Protein AF-A0A841D1V5-F1 (afdb_monomer)

Secondary structure (DSSP, 8-state):
----------PPPPTT-----TT-EE-S----SHHHHHHHHT--TTEEEEEEEEEEEEEEETTEEEEEEEEEEEETTSSEEEEEEEEEEEEETTEEEEEEEEEE-

Structure (mmCIF, N/CA/C/O backbone):
data_AF-A0A841D1V5-F1
#
_entry.id   AF-A0A841D1V5-F1
#
loop_
_atom_site.group_PDB
_atom_site.id
_atom_site.type_symbol
_atom_site.label_atom_id
_atom_site.label_alt_id
_atom_site.label_comp_id
_atom_site.label_asym_id
_atom_site.label_entity_id
_atom_site.label_seq_id
_atom_site.pdbx_PDB_ins_code
_atom_site.Cartn_x
_atom_site.Cartn_y
_atom_site.Cartn_z
_atom_site.occupancy
_atom_site.B_iso_or_equiv
_atom_site.auth_seq_id
_atom_site.auth_comp_id
_atom_site.auth_asym_id
_atom_site.auth_atom_id
_atom_site.pdbx_PDB_model_num
ATOM 1 N N . MET A 1 1 ? -7.766 -38.242 46.641 1.00 31.28 1 MET A N 1
ATOM 2 C CA . MET A 1 1 ? -6.991 -37.180 45.964 1.00 31.28 1 MET A CA 1
ATOM 3 C C . MET A 1 1 ? -7.059 -37.468 44.466 1.00 31.28 1 MET A C 1
ATOM 5 O O . MET A 1 1 ? -6.766 -38.609 44.125 1.00 31.28 1 MET A O 1
ATOM 9 N N . PRO A 1 2 ? -7.581 -36.550 43.632 1.00 47.22 2 PRO A N 1
ATOM 10 C CA . PRO A 1 2 ? -8.111 -36.846 42.293 1.00 47.22 2 PRO A CA 1
ATOM 11 C C . PRO A 1 2 ? -7.109 -36.544 41.163 1.00 47.22 2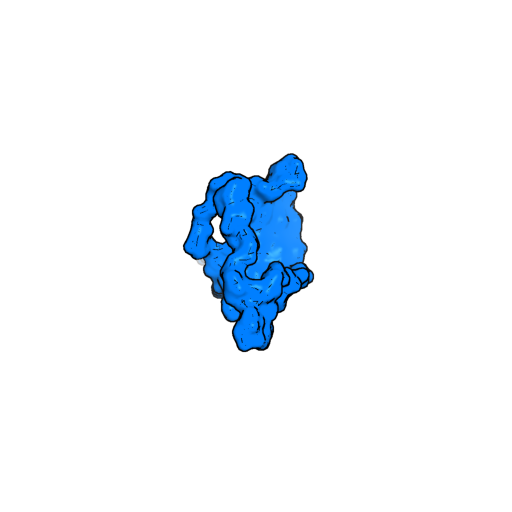 PRO A C 1
ATOM 13 O O . PRO A 1 2 ? -6.233 -35.717 41.375 1.00 47.22 2 PRO A O 1
ATOM 16 N N . ASP A 1 3 ? -7.290 -37.156 39.984 1.00 33.84 3 ASP A N 1
ATOM 17 C CA . ASP A 1 3 ? -7.130 -36.502 38.660 1.00 33.84 3 ASP A CA 1
ATOM 18 C C . ASP A 1 3 ? -7.706 -37.426 37.551 1.00 33.84 3 ASP A C 1
ATOM 20 O O . ASP A 1 3 ? -7.197 -38.526 37.340 1.00 33.84 3 ASP A O 1
ATOM 24 N N . SER A 1 4 ? -8.958 -37.255 37.109 1.00 38.91 4 SER A N 1
ATOM 25 C CA . SER A 1 4 ? -9.403 -36.569 35.869 1.00 38.91 4 SER A CA 1
ATOM 26 C C . SER A 1 4 ? -8.667 -36.923 34.564 1.00 38.91 4 SER A C 1
ATOM 28 O O . SER A 1 4 ? -7.797 -36.203 34.097 1.00 38.91 4 SER A O 1
ATOM 30 N N . SER A 1 5 ? -9.150 -37.951 33.859 1.00 40.34 5 SER A N 1
ATOM 31 C CA . SER A 1 5 ? -9.048 -38.031 32.394 1.00 40.34 5 SER A CA 1
ATOM 32 C C . SER A 1 5 ? -10.376 -37.599 31.755 1.00 40.34 5 SER A C 1
ATOM 34 O O . SER A 1 5 ? -11.218 -38.414 31.382 1.00 40.34 5 SER A O 1
ATOM 36 N N . LEU A 1 6 ? -10.586 -36.283 31.668 1.00 40.09 6 LEU A N 1
ATOM 37 C CA . LEU A 1 6 ? -11.654 -35.672 30.871 1.00 40.09 6 LEU A CA 1
ATOM 38 C C . LEU A 1 6 ? -11.083 -35.268 29.509 1.00 40.09 6 LEU A C 1
ATOM 40 O O . LEU A 1 6 ? -10.000 -34.696 29.423 1.00 40.09 6 LEU A O 1
ATOM 44 N N . GLY A 1 7 ? -11.804 -35.655 28.458 1.00 32.47 7 GLY A N 1
ATOM 45 C CA . GLY A 1 7 ? -11.353 -35.634 27.073 1.00 32.47 7 GLY A CA 1
ATOM 46 C C . GLY A 1 7 ? -11.088 -34.246 26.498 1.00 32.47 7 GLY A C 1
ATOM 47 O O . GLY A 1 7 ? -11.822 -33.292 26.744 1.00 32.47 7 GLY A O 1
ATOM 48 N N . ASP A 1 8 ? -10.068 -34.189 25.648 1.00 36.34 8 ASP A N 1
ATOM 49 C CA . ASP A 1 8 ? -9.795 -33.060 24.769 1.00 36.34 8 ASP A CA 1
ATOM 50 C C . ASP A 1 8 ? -10.655 -33.204 23.502 1.00 36.34 8 ASP A C 1
ATOM 52 O O . ASP A 1 8 ? -10.258 -33.781 22.488 1.00 36.34 8 ASP A O 1
ATOM 56 N N . GLN A 1 9 ? -11.910 -32.760 23.600 1.00 35.12 9 GLN A N 1
ATOM 57 C CA . GLN A 1 9 ? -12.749 -32.478 22.437 1.00 35.12 9 GLN A CA 1
ATOM 58 C C . GLN A 1 9 ? -12.212 -31.195 21.794 1.00 35.12 9 GLN A C 1
ATOM 60 O O . GLN A 1 9 ? -12.565 -30.086 22.201 1.00 35.12 9 GLN A O 1
ATOM 65 N N . ALA A 1 10 ? -11.349 -31.347 20.789 1.00 36.94 10 ALA A N 1
ATOM 66 C CA . ALA A 1 10 ? -10.919 -30.244 19.943 1.00 36.94 10 ALA A CA 1
ATOM 67 C C . ALA A 1 10 ? -12.154 -29.565 19.321 1.00 36.94 10 ALA A C 1
ATOM 69 O O . ALA A 1 10 ? -12.849 -30.138 18.481 1.00 36.94 10 ALA A O 1
ATOM 70 N N . SER A 1 11 ? -12.442 -28.339 19.763 1.00 37.78 11 SER A N 1
ATOM 71 C CA . SER A 1 11 ? -13.518 -27.512 19.212 1.00 37.78 11 SER A CA 1
ATOM 72 C C . SER A 1 11 ? -13.253 -27.179 17.735 1.00 37.78 11 SER A C 1
ATOM 74 O O . SER A 1 11 ? -12.106 -26.897 17.372 1.00 37.78 11 SER A O 1
ATOM 76 N N . PRO A 1 12 ? -14.287 -27.180 16.870 1.00 42.09 12 PRO A N 1
ATOM 77 C CA . PRO A 1 12 ? -14.138 -26.874 15.454 1.00 42.09 12 PRO A CA 1
ATOM 78 C C . PRO A 1 12 ? -13.655 -25.431 15.262 1.00 42.09 12 PRO A C 1
ATOM 80 O O . PRO A 1 12 ? -14.100 -24.499 15.933 1.00 42.09 12 PRO A O 1
ATOM 83 N N . GLY A 1 13 ? -12.683 -25.295 14.362 1.00 37.38 13 GLY A N 1
ATOM 84 C CA . GLY A 1 13 ? -11.822 -24.132 14.204 1.00 37.38 13 GLY A CA 1
ATOM 85 C C . GLY A 1 13 ? -12.557 -22.814 13.975 1.00 37.38 13 GLY A C 1
ATOM 86 O O . GLY A 1 13 ? -13.429 -22.689 13.122 1.00 37.38 13 GLY A O 1
ATOM 87 N N . ASN A 1 14 ? -12.113 -21.811 14.724 1.00 41.25 14 ASN A N 1
ATOM 88 C CA . ASN A 1 14 ? -12.408 -20.404 14.514 1.00 41.25 14 ASN A CA 1
ATOM 89 C C . ASN A 1 14 ? -11.838 -19.944 13.146 1.00 41.25 14 ASN A C 1
ATOM 91 O O . ASN A 1 14 ? -10.615 -20.000 12.969 1.00 41.25 14 ASN A O 1
ATOM 95 N N . PRO A 1 15 ? -12.664 -19.476 12.188 1.00 39.53 15 PRO A N 1
ATOM 96 C CA . PRO A 1 15 ? -12.197 -19.022 10.875 1.00 39.53 15 PRO A CA 1
ATOM 97 C C . PRO A 1 15 ? -11.364 -17.725 10.917 1.00 39.53 15 PRO A C 1
ATOM 99 O O . PRO A 1 15 ? -10.801 -17.338 9.898 1.00 39.53 15 PRO A O 1
ATOM 102 N N . SER A 1 16 ? -11.210 -17.081 12.080 1.00 41.12 16 SER A N 1
ATOM 103 C CA . SER A 1 16 ? -10.430 -15.843 12.239 1.00 41.12 16 SER A CA 1
ATOM 104 C C . SER A 1 16 ? -8.928 -16.056 12.461 1.00 41.12 16 SER A C 1
ATOM 106 O O . SER A 1 16 ? -8.200 -15.102 12.739 1.00 41.12 16 SER A O 1
ATOM 108 N N . ARG A 1 17 ? -8.420 -17.292 12.369 1.00 43.50 17 ARG A N 1
ATOM 109 C CA . ARG A 1 17 ? -6.980 -17.539 12.508 1.00 43.50 17 ARG A CA 1
ATOM 110 C C . ARG A 1 17 ? -6.282 -17.184 11.195 1.00 43.50 17 ARG A C 1
ATOM 112 O O . ARG A 1 17 ? -6.060 -18.049 10.352 1.00 43.50 17 ARG A O 1
ATOM 119 N N . ILE A 1 18 ? -5.941 -15.903 11.039 1.00 49.56 18 ILE A N 1
ATOM 120 C CA . ILE A 1 18 ? -4.938 -15.438 10.074 1.00 49.56 18 ILE A CA 1
ATOM 121 C C . ILE A 1 18 ? -3.753 -16.404 10.188 1.00 49.56 18 ILE A C 1
ATOM 123 O O . ILE A 1 18 ? -3.126 -16.512 11.246 1.00 49.56 18 ILE A O 1
ATOM 127 N N . LEU A 1 19 ? -3.517 -17.190 9.136 1.00 43.47 19 LEU A N 1
ATOM 128 C CA . LEU A 1 19 ? -2.358 -18.070 9.058 1.00 43.47 19 LEU A CA 1
ATOM 129 C C . LEU A 1 19 ? -1.123 -17.181 9.232 1.00 43.47 19 LEU A C 1
ATOM 131 O O . LEU A 1 19 ? -0.964 -16.236 8.461 1.00 43.47 19 LEU A O 1
ATOM 135 N N . PRO A 1 20 ? -0.265 -17.420 10.238 1.00 45.69 20 PRO A N 1
ATOM 136 C CA . PRO A 1 20 ? 0.856 -16.534 10.471 1.00 45.69 20 PRO A CA 1
ATOM 137 C C . PRO A 1 20 ? 1.790 -16.606 9.267 1.00 45.69 20 PRO A C 1
ATOM 139 O O . PRO A 1 20 ? 2.272 -17.683 8.901 1.00 45.69 20 PRO A O 1
ATOM 142 N N . LEU A 1 21 ? 2.064 -15.445 8.675 1.00 50.53 21 LEU A N 1
ATOM 143 C CA . LEU A 1 21 ? 3.243 -15.232 7.849 1.00 50.53 21 LEU A CA 1
ATOM 144 C C . LEU A 1 21 ? 4.434 -15.673 8.691 1.00 50.53 21 LEU A C 1
ATOM 146 O O . LEU A 1 21 ? 4.778 -15.032 9.682 1.00 50.53 21 LEU A O 1
ATOM 150 N N . ARG A 1 22 ? 5.014 -16.824 8.350 1.00 45.59 22 ARG A N 1
ATOM 151 C CA 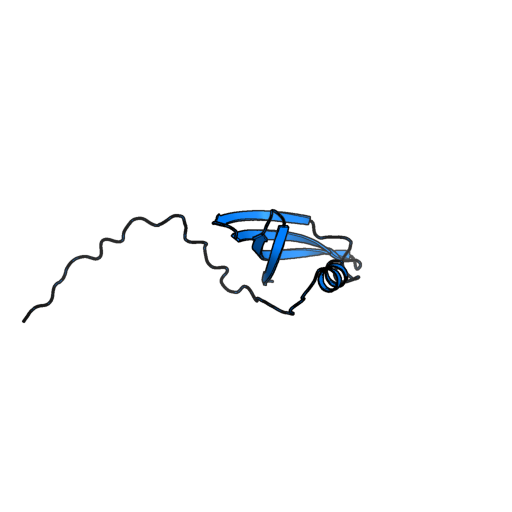. ARG A 1 22 ? 5.984 -17.504 9.216 1.00 45.59 22 ARG A CA 1
ATOM 152 C C . ARG A 1 22 ? 7.268 -16.697 9.444 1.00 45.59 22 ARG A C 1
ATOM 154 O O . ARG A 1 22 ? 8.024 -17.079 10.327 1.00 45.59 22 ARG A O 1
ATOM 161 N N . ASN A 1 23 ? 7.513 -15.623 8.679 1.00 39.66 23 ASN A N 1
ATOM 162 C CA . ASN A 1 23 ? 8.715 -14.796 8.808 1.00 39.66 23 ASN A CA 1
ATOM 163 C C . ASN A 1 23 ? 8.574 -13.375 8.198 1.00 39.66 23 ASN A C 1
ATOM 165 O O . ASN A 1 23 ? 9.384 -12.974 7.367 1.00 39.66 23 ASN A O 1
ATOM 169 N N . ALA A 1 24 ? 7.533 -12.606 8.546 1.00 43.34 24 ALA A N 1
ATOM 170 C CA . ALA A 1 24 ? 7.440 -11.208 8.097 1.00 43.34 24 ALA A CA 1
ATOM 171 C C . ALA A 1 24 ? 8.400 -10.309 8.903 1.00 43.34 24 ALA A C 1
ATOM 173 O O . ALA A 1 24 ? 8.203 -10.112 10.103 1.00 43.34 24 ALA A O 1
ATOM 174 N N . THR A 1 25 ? 9.418 -9.737 8.255 1.00 47.97 25 THR A N 1
ATOM 175 C CA . THR A 1 25 ? 10.280 -8.721 8.881 1.00 47.97 25 THR A CA 1
ATOM 176 C C . THR A 1 25 ? 9.524 -7.396 8.924 1.00 47.97 25 THR A C 1
ATOM 178 O O . THR A 1 25 ? 9.250 -6.804 7.880 1.00 47.97 25 THR A O 1
ATOM 181 N N . PHE A 1 26 ? 9.173 -6.924 10.120 1.00 51.25 26 PHE A N 1
ATOM 182 C CA . PHE A 1 26 ? 8.593 -5.595 10.324 1.00 51.25 26 PHE A CA 1
ATOM 183 C C . PHE A 1 26 ? 9.693 -4.545 10.514 1.00 51.25 26 PHE A C 1
ATOM 185 O O . PHE A 1 26 ? 10.633 -4.761 11.273 1.00 51.25 26 PHE A O 1
ATOM 192 N N . GLY A 1 27 ? 9.520 -3.372 9.898 1.00 54.84 27 GLY A N 1
ATOM 193 C CA . GLY A 1 27 ? 10.182 -2.152 10.369 1.00 54.84 27 GLY A CA 1
ATOM 194 C C . GLY A 1 27 ? 11.659 -1.996 10.002 1.00 54.84 27 GLY A C 1
ATOM 195 O O . GLY A 1 27 ? 12.464 -1.658 10.862 1.00 54.84 27 GLY A O 1
ATOM 196 N N . ALA A 1 28 ? 12.014 -2.147 8.722 1.00 67.06 28 A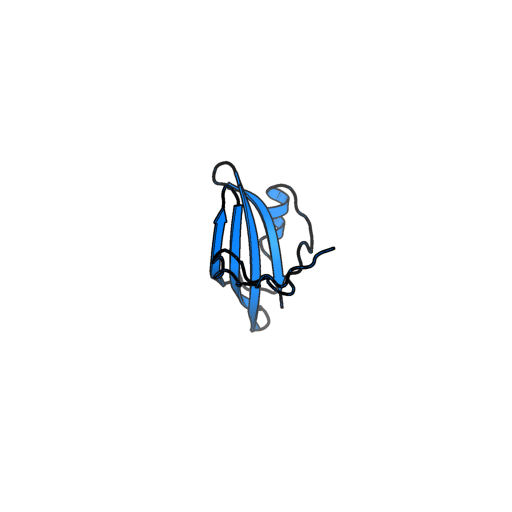LA A N 1
ATOM 197 C CA . ALA A 1 28 ? 13.348 -1.767 8.237 1.00 67.06 28 ALA A CA 1
ATOM 198 C C . ALA A 1 28 ? 13.697 -0.283 8.514 1.00 67.06 28 ALA A C 1
ATOM 200 O O . ALA A 1 28 ? 14.869 0.075 8.573 1.00 67.06 28 ALA A O 1
ATOM 201 N N . PHE A 1 29 ? 12.687 0.579 8.681 1.00 74.44 29 PHE A N 1
ATOM 202 C CA . PHE A 1 29 ? 12.819 1.990 9.048 1.00 74.44 29 PHE A CA 1
ATOM 203 C C . PHE A 1 29 ? 11.483 2.533 9.597 1.00 74.44 29 PHE A C 1
ATOM 205 O O . PHE A 1 29 ? 10.431 1.919 9.404 1.00 74.44 29 PHE A O 1
ATOM 212 N N . HIS A 1 30 ? 11.519 3.688 10.272 1.00 84.31 30 HIS A N 1
ATOM 213 C CA . HIS A 1 30 ? 10.342 4.387 10.805 1.00 84.31 30 HIS A CA 1
ATOM 214 C C . HIS A 1 30 ? 10.246 5.794 10.203 1.00 84.31 30 HIS A C 1
ATOM 216 O O . HIS A 1 30 ? 11.232 6.531 10.204 1.00 84.31 30 HIS A O 1
ATOM 222 N N . LEU A 1 31 ? 9.069 6.162 9.692 1.00 86.31 31 LEU A N 1
ATOM 223 C CA . LEU A 1 31 ? 8.787 7.484 9.127 1.00 86.31 31 LEU A CA 1
ATOM 224 C C . LEU A 1 31 ? 7.616 8.116 9.872 1.00 86.31 31 LEU A C 1
ATOM 226 O O . LEU A 1 31 ? 6.611 7.449 10.118 1.00 86.31 31 LEU A O 1
ATOM 230 N N . THR A 1 32 ? 7.723 9.414 10.146 1.00 89.00 32 THR A N 1
ATOM 231 C CA . THR A 1 32 ? 6.673 10.186 10.813 1.00 89.00 32 THR A CA 1
ATOM 232 C C . THR A 1 32 ? 6.315 11.407 9.981 1.00 89.00 32 THR A C 1
ATOM 234 O O . THR A 1 32 ? 7.186 12.185 9.594 1.00 89.00 32 THR A O 1
ATOM 237 N N . GLY A 1 33 ? 5.017 11.598 9.752 1.00 88.12 33 GLY A N 1
ATOM 238 C CA . GLY A 1 33 ? 4.485 12.727 8.994 1.00 88.12 33 GLY A CA 1
ATOM 239 C C . GLY A 1 33 ? 4.416 12.479 7.486 1.00 88.12 33 GLY A C 1
ATOM 240 O O . GLY A 1 33 ? 5.136 11.653 6.924 1.00 88.12 33 GLY A O 1
ATOM 241 N N . LYS A 1 34 ? 3.515 13.221 6.832 1.00 86.25 34 LYS A N 1
ATOM 242 C CA . LYS A 1 34 ? 3.204 13.066 5.406 1.00 86.25 34 LYS A CA 1
ATOM 243 C C . LYS A 1 34 ? 4.424 13.321 4.520 1.00 86.25 34 LYS A C 1
ATOM 245 O O . LYS A 1 34 ? 4.707 12.520 3.643 1.00 86.25 34 LYS A O 1
ATOM 250 N N . ASP A 1 35 ? 5.182 14.377 4.794 1.00 87.81 35 ASP A N 1
ATOM 251 C CA . ASP A 1 35 ? 6.318 14.770 3.955 1.00 87.81 35 ASP A CA 1
ATOM 252 C C . ASP A 1 35 ? 7.439 13.724 3.950 1.00 87.81 35 ASP A C 1
ATOM 254 O O . ASP A 1 35 ? 8.065 13.479 2.919 1.00 87.81 35 ASP A O 1
ATOM 258 N N . ALA A 1 36 ? 7.709 13.101 5.103 1.00 86.06 36 ALA A N 1
ATOM 259 C CA . ALA A 1 36 ? 8.692 12.025 5.202 1.00 86.06 36 ALA A CA 1
ATOM 260 C C . ALA A 1 36 ? 8.226 10.785 4.430 1.00 86.06 36 ALA A C 1
ATOM 262 O O . ALA A 1 36 ? 9.031 10.120 3.782 1.00 86.06 36 ALA A O 1
ATOM 263 N N . TYR A 1 37 ? 6.924 10.502 4.477 1.00 85.06 37 TYR A N 1
ATOM 264 C CA . TYR A 1 37 ? 6.309 9.405 3.744 1.00 85.06 37 TYR A CA 1
ATOM 265 C C . TYR A 1 37 ? 6.332 9.631 2.225 1.00 85.06 37 TYR A C 1
ATOM 267 O O . TYR A 1 37 ? 6.782 8.757 1.488 1.00 85.06 37 TYR A O 1
ATOM 275 N N . ASP A 1 38 ? 5.921 10.815 1.763 1.00 84.25 38 ASP A N 1
ATOM 276 C CA . ASP A 1 38 ? 5.902 11.186 0.344 1.00 84.25 38 ASP A CA 1
ATOM 277 C C . ASP A 1 38 ? 7.298 11.090 -0.284 1.00 84.25 38 ASP A C 1
ATOM 279 O O . ASP A 1 38 ? 7.444 10.628 -1.406 1.00 84.25 38 ASP A O 1
ATOM 283 N N . LYS A 1 39 ? 8.352 11.466 0.449 1.00 84.19 39 LYS A N 1
ATOM 284 C CA . LYS A 1 39 ? 9.735 11.348 -0.043 1.00 84.19 39 LYS A CA 1
ATOM 285 C C . LYS A 1 39 ? 10.223 9.905 -0.169 1.00 84.19 39 LYS A C 1
ATOM 287 O O . LYS A 1 39 ? 11.194 9.658 -0.875 1.00 84.19 39 LYS A O 1
ATOM 292 N N . ALA A 1 40 ? 9.610 8.971 0.554 1.00 82.31 40 ALA A N 1
ATOM 293 C CA . ALA A 1 40 ? 10.047 7.580 0.609 1.00 82.31 40 ALA A CA 1
ATOM 294 C C . ALA A 1 40 ? 9.230 6.648 -0.300 1.00 82.31 40 ALA A C 1
ATOM 296 O O . ALA A 1 40 ? 9.666 5.526 -0.563 1.00 82.31 40 ALA A O 1
ATOM 297 N N . ILE A 1 41 ? 8.043 7.069 -0.752 1.00 81.75 41 ILE A N 1
ATOM 298 C CA . ILE A 1 41 ? 7.105 6.177 -1.446 1.00 81.75 41 ILE A CA 1
ATOM 299 C C . ILE A 1 41 ? 7.491 5.870 -2.895 1.00 81.75 41 ILE A C 1
ATOM 301 O O . ILE A 1 41 ? 7.134 4.802 -3.389 1.00 81.75 41 ILE A O 1
ATOM 305 N N . ASP A 1 42 ? 8.252 6.749 -3.548 1.00 80.00 42 ASP A N 1
ATOM 306 C CA . ASP A 1 42 ? 8.629 6.601 -4.963 1.00 80.00 42 ASP A CA 1
ATOM 307 C C . ASP A 1 42 ? 9.519 5.374 -5.230 1.00 80.00 42 ASP A C 1
ATOM 309 O O . ASP A 1 42 ? 9.620 4.900 -6.361 1.00 80.00 42 ASP A O 1
ATOM 313 N N . GLY A 1 43 ? 10.096 4.798 -4.173 1.00 74.88 43 GLY A N 1
ATOM 314 C CA . GLY A 1 43 ? 10.885 3.580 -4.247 1.00 74.88 43 GLY A CA 1
ATOM 315 C C . GLY A 1 43 ? 12.259 3.768 -4.912 1.00 74.88 43 GLY A C 1
ATOM 316 O O . GLY A 1 43 ? 12.650 4.873 -5.283 1.00 74.88 43 GLY A O 1
ATOM 317 N N . PRO A 1 44 ? 13.040 2.679 -5.007 1.00 82.00 44 PRO A N 1
ATOM 318 C CA . PRO A 1 44 ? 14.357 2.690 -5.636 1.00 82.00 44 PRO A CA 1
ATOM 319 C C . PRO A 1 44 ? 14.287 2.998 -7.139 1.00 82.00 44 PRO A C 1
ATOM 321 O O . PRO A 1 44 ? 13.421 2.469 -7.840 1.00 82.00 44 PRO A O 1
ATOM 324 N N . SER A 1 45 ? 15.250 3.766 -7.660 1.00 84.75 45 SER A N 1
ATOM 325 C CA . SER A 1 45 ? 15.336 4.102 -9.092 1.00 84.75 45 SER A CA 1
ATOM 326 C C . SER A 1 45 ? 15.650 2.896 -9.987 1.00 84.75 45 SER A C 1
ATOM 328 O O . SER A 1 45 ? 15.472 2.959 -11.203 1.00 84.75 45 SER A O 1
ATOM 330 N N . GLU A 1 46 ? 16.086 1.773 -9.408 1.00 87.25 46 GLU A N 1
ATOM 331 C CA . GLU A 1 46 ? 16.331 0.522 -10.126 1.00 87.25 46 GLU A CA 1
ATOM 332 C C . GLU A 1 46 ? 15.035 -0.209 -10.527 1.00 87.25 46 GLU A C 1
ATOM 334 O O . GLU A 1 46 ? 15.078 -1.170 -11.308 1.00 87.25 46 GLU A O 1
ATOM 339 N N . LEU A 1 47 ? 13.882 0.223 -10.004 1.00 87.19 47 LEU A N 1
ATOM 340 C CA . LEU A 1 47 ? 12.562 -0.312 -10.325 1.00 87.19 47 LEU A CA 1
ATOM 341 C C . LEU A 1 47 ? 11.849 0.566 -11.359 1.00 87.19 47 LEU A C 1
ATOM 343 O O . LEU A 1 47 ? 11.928 1.791 -11.339 1.00 87.19 47 LEU A O 1
ATOM 347 N N . VAL A 1 48 ? 11.128 -0.069 -12.283 1.00 90.75 48 VAL A N 1
ATOM 348 C CA . VAL A 1 48 ? 10.377 0.632 -13.331 1.00 90.75 48 VAL A CA 1
ATOM 349 C C . VAL A 1 48 ? 8.941 0.835 -12.871 1.00 90.75 48 VAL A C 1
ATOM 351 O O . VAL A 1 48 ? 8.117 -0.077 -12.979 1.00 90.75 48 VAL A O 1
ATOM 354 N N . GLY A 1 49 ? 8.655 2.053 -12.411 1.00 85.38 49 GLY A N 1
ATOM 355 C CA . GLY A 1 49 ? 7.333 2.454 -11.940 1.00 85.38 49 GLY A CA 1
ATOM 356 C C . GLY A 1 49 ? 6.901 1.737 -10.653 1.00 85.38 49 GLY A C 1
ATOM 357 O O . GLY A 1 49 ? 7.662 0.952 -10.079 1.00 85.38 49 GLY A O 1
ATOM 358 N N . PRO A 1 50 ? 5.672 2.004 -10.180 1.00 86.06 50 PRO A N 1
ATOM 359 C CA . PRO A 1 50 ? 5.139 1.315 -9.016 1.00 86.06 50 PRO A CA 1
ATOM 360 C C . PRO A 1 50 ? 4.916 -0.179 -9.315 1.00 86.06 50 PRO A C 1
ATOM 362 O O . PRO A 1 50 ? 4.632 -0.552 -10.460 1.00 86.06 50 PRO A O 1
ATOM 365 N N . PRO A 1 51 ? 5.011 -1.054 -8.299 1.00 89.81 51 PRO A N 1
ATOM 366 C CA . PRO A 1 51 ? 4.681 -2.463 -8.458 1.00 89.81 51 PRO A CA 1
ATOM 367 C C . PRO A 1 51 ? 3.195 -2.645 -8.794 1.00 89.81 51 PRO A C 1
ATOM 369 O O . PRO A 1 51 ? 2.337 -1.912 -8.304 1.00 89.81 51 PRO A O 1
ATOM 372 N N . HIS A 1 52 ? 2.879 -3.682 -9.567 1.00 92.69 52 HIS A N 1
ATOM 373 C CA . HIS A 1 52 ? 1.518 -4.202 -9.645 1.00 92.69 52 HIS A CA 1
ATOM 374 C C . HIS A 1 52 ? 1.262 -5.063 -8.409 1.00 92.69 52 HIS A C 1
ATOM 376 O O . HIS A 1 52 ? 2.011 -6.016 -8.182 1.00 92.69 52 HIS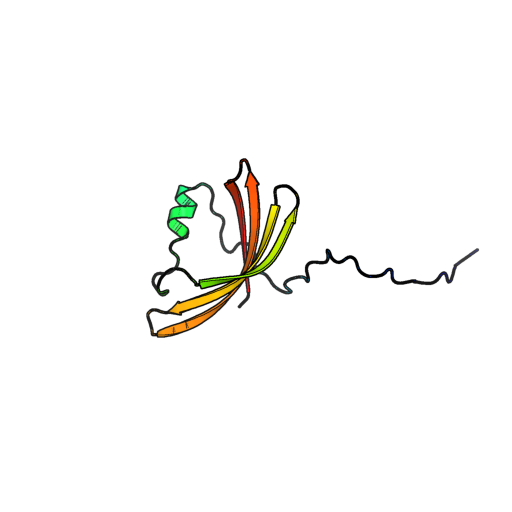 A O 1
ATOM 382 N N . LEU A 1 53 ? 0.233 -4.738 -7.626 1.00 92.25 53 LEU A N 1
ATOM 383 C CA . LEU A 1 53 ? -0.108 -5.425 -6.380 1.00 92.25 53 LEU A CA 1
ATOM 384 C C . LEU A 1 53 ? -1.496 -6.060 -6.472 1.00 92.25 53 LEU A C 1
ATOM 386 O O . LEU A 1 53 ? -2.437 -5.434 -6.952 1.00 92.25 53 LEU A O 1
ATOM 390 N N . GLU A 1 54 ? -1.621 -7.276 -5.956 1.00 95.44 54 GLU A N 1
ATOM 391 C CA . GLU A 1 54 ? -2.878 -8.010 -5.829 1.00 95.44 54 GLU A CA 1
ATOM 392 C C . GLU A 1 54 ? -3.132 -8.350 -4.361 1.00 95.44 54 GLU A C 1
ATOM 394 O O . GLU A 1 54 ? -2.249 -8.873 -3.673 1.00 95.44 54 GLU A O 1
ATOM 399 N N . VAL A 1 55 ? -4.349 -8.073 -3.887 1.00 95.06 55 VAL A N 1
ATOM 400 C CA . VAL A 1 55 ? -4.805 -8.454 -2.545 1.00 95.06 55 VAL A CA 1
ATOM 401 C C . VAL A 1 55 ? -5.140 -9.940 -2.542 1.00 95.06 55 VAL A C 1
ATOM 403 O O . VAL A 1 55 ? -6.061 -10.378 -3.224 1.00 95.06 55 VAL A O 1
ATOM 406 N N . VAL A 1 56 ? -4.399 -10.712 -1.751 1.00 95.38 56 VAL A N 1
ATOM 407 C CA . VAL A 1 56 ? -4.630 -12.151 -1.563 1.00 95.38 56 VAL A CA 1
ATOM 408 C C . VAL A 1 56 ? -5.663 -12.391 -0.471 1.00 95.38 56 VAL A C 1
ATOM 410 O O . VAL A 1 56 ? -6.557 -13.224 -0.611 1.00 95.38 56 VAL A O 1
ATOM 413 N N . ARG A 1 57 ? -5.538 -11.659 0.637 1.00 92.75 57 ARG A N 1
ATOM 414 C CA . ARG A 1 57 ? -6.465 -11.700 1.766 1.00 92.75 57 ARG A CA 1
ATOM 415 C C . ARG A 1 57 ? -6.539 -10.317 2.382 1.00 92.75 57 ARG A C 1
ATOM 417 O O . ARG A 1 57 ? -5.530 -9.624 2.466 1.00 92.75 57 ARG A O 1
ATOM 424 N N . MET A 1 58 ? -7.721 -9.953 2.855 1.00 95.31 58 MET A N 1
ATOM 425 C CA . MET A 1 58 ? -7.928 -8.746 3.634 1.00 95.31 58 MET A CA 1
ATOM 426 C C . MET A 1 58 ? -8.838 -9.054 4.813 1.00 95.31 58 MET A C 1
ATOM 428 O O . MET A 1 58 ? -9.791 -9.824 4.680 1.00 95.31 58 MET A O 1
ATOM 432 N N . VAL A 1 59 ? -8.518 -8.472 5.961 1.00 96.00 59 VAL A N 1
ATOM 433 C CA . VAL A 1 59 ? -9.358 -8.490 7.154 1.00 96.00 59 VAL A CA 1
ATOM 434 C C . VAL A 1 59 ? -9.479 -7.061 7.652 1.00 96.00 59 VAL A C 1
ATOM 436 O O . VAL A 1 59 ? -8.485 -6.340 7.736 1.00 96.00 59 VAL A O 1
ATOM 439 N N . GLU A 1 60 ? -10.700 -6.676 7.995 1.00 96.50 60 GLU A N 1
ATOM 440 C CA . GLU A 1 60 ? -11.017 -5.389 8.599 1.00 96.50 60 GLU A CA 1
ATOM 441 C C . GLU A 1 60 ? -11.600 -5.644 9.987 1.00 96.50 60 GLU A C 1
ATOM 443 O O . GLU A 1 60 ? -12.476 -6.497 10.155 1.00 96.50 60 GLU A O 1
ATOM 448 N N . GLN A 1 61 ? -11.089 -4.930 10.984 1.00 96.50 61 GLN A N 1
ATOM 449 C CA . GLN A 1 61 ? -11.610 -4.954 12.341 1.00 96.50 61 GLN A CA 1
ATOM 450 C C . GLN A 1 61 ? -11.441 -3.573 12.968 1.00 96.50 61 GLN A C 1
ATOM 452 O O . GLN A 1 61 ? -10.319 -3.091 13.117 1.00 96.50 61 GLN A O 1
ATOM 457 N N . ASP A 1 62 ? -12.561 -2.968 13.367 1.00 96.31 62 ASP A N 1
ATOM 458 C CA . ASP A 1 62 ? -12.615 -1.606 13.901 1.00 96.31 62 ASP A CA 1
ATOM 459 C C . ASP A 1 62 ? -11.898 -0.620 12.957 1.00 96.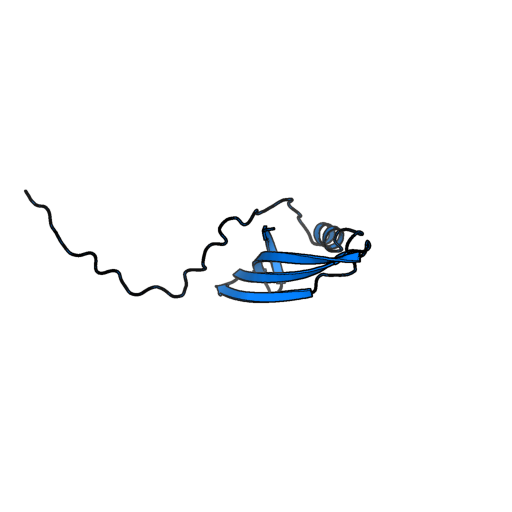31 62 ASP A C 1
ATOM 461 O O . ASP A 1 62 ? -12.157 -0.598 11.754 1.00 96.31 62 ASP A O 1
ATOM 465 N N . ASP A 1 63 ? -10.961 0.160 13.488 1.00 96.50 63 ASP A N 1
ATOM 466 C CA . ASP A 1 63 ? -10.134 1.102 12.738 1.00 96.50 63 ASP A CA 1
ATOM 467 C C . ASP A 1 63 ? -8.870 0.450 12.142 1.00 96.50 63 ASP A C 1
ATOM 469 O O . ASP A 1 63 ? -7.914 1.144 11.805 1.00 96.50 63 ASP A O 1
ATOM 473 N N . VAL A 1 64 ? -8.799 -0.879 12.037 1.00 96.44 64 VAL A N 1
ATOM 474 C CA . VAL A 1 64 ? -7.608 -1.590 11.554 1.00 96.44 64 VAL A CA 1
ATOM 475 C C . VAL A 1 64 ? -7.920 -2.423 10.317 1.00 96.44 64 VAL A C 1
ATOM 477 O O . VAL A 1 64 ? -8.800 -3.280 10.320 1.00 96.44 64 VAL A O 1
ATOM 480 N N . VAL A 1 65 ? -7.124 -2.221 9.268 1.00 96.12 65 VAL A N 1
ATOM 481 C CA . VAL A 1 65 ? -7.142 -3.030 8.043 1.00 96.12 65 VAL A CA 1
ATOM 482 C C . VAL A 1 65 ? -5.828 -3.788 7.934 1.00 96.12 65 VAL A C 1
ATOM 484 O O . VAL A 1 65 ? -4.756 -3.190 8.012 1.00 96.12 65 VAL A O 1
ATOM 487 N N . MET A 1 66 ? -5.891 -5.099 7.723 1.00 95.00 66 MET A N 1
ATOM 488 C CA . MET A 1 66 ? -4.732 -5.931 7.413 1.00 95.00 66 MET A CA 1
ATOM 489 C C . MET A 1 66 ? -4.911 -6.557 6.034 1.00 95.00 66 MET A C 1
ATOM 491 O O . MET A 1 66 ? -5.938 -7.176 5.762 1.00 95.00 66 MET A O 1
ATOM 495 N N . ALA A 1 67 ? -3.912 -6.394 5.169 1.00 95.25 67 ALA A N 1
ATOM 496 C CA . ALA A 1 67 ? -3.912 -6.939 3.819 1.00 95.25 67 ALA A CA 1
ATOM 497 C C . ALA A 1 67 ? -2.641 -7.754 3.559 1.00 95.25 67 ALA A C 1
ATOM 499 O O . ALA A 1 67 ? -1.520 -7.267 3.719 1.00 95.25 67 ALA A O 1
ATOM 500 N N . GLU A 1 68 ? -2.829 -8.991 3.109 1.00 93.31 68 GLU A N 1
ATOM 501 C CA . GLU A 1 68 ? -1.791 -9.799 2.476 1.00 93.31 68 GLU A CA 1
ATOM 502 C C . GLU A 1 68 ? -1.802 -9.507 0.976 1.00 93.31 68 GLU A C 1
ATOM 504 O O . GLU A 1 68 ? -2.844 -9.584 0.319 1.00 93.31 68 GLU A O 1
ATOM 509 N N . LEU A 1 69 ? -0.635 -9.178 0.431 1.00 92.81 69 LEU A N 1
ATOM 510 C CA . LEU A 1 69 ? -0.463 -8.738 -0.945 1.00 92.81 69 LEU A CA 1
ATOM 511 C C . LEU A 1 69 ? 0.595 -9.595 -1.640 1.00 92.81 69 LEU A C 1
ATOM 513 O O . LEU A 1 69 ? 1.649 -9.895 -1.071 1.00 92.81 69 LEU A O 1
ATOM 517 N N . THR A 1 70 ? 0.357 -9.905 -2.910 1.00 94.00 70 THR A N 1
ATOM 518 C CA . THR A 1 70 ? 1.417 -10.339 -3.829 1.00 94.00 70 THR A CA 1
ATOM 519 C C . THR A 1 70 ? 1.704 -9.228 -4.818 1.00 94.00 70 THR A C 1
ATOM 521 O O . THR A 1 70 ? 0.817 -8.465 -5.188 1.00 94.00 70 THR A O 1
ATOM 524 N N . GLY A 1 71 ? 2.966 -9.089 -5.208 1.00 92.06 71 GLY A N 1
ATOM 525 C CA . GLY A 1 71 ? 3.404 -7.997 -6.058 1.00 92.06 71 GLY A CA 1
ATOM 526 C C . GLY A 1 71 ? 4.345 -8.443 -7.158 1.00 92.06 71 GLY A C 1
ATOM 527 O O . GLY A 1 71 ? 5.149 -9.359 -6.974 1.00 92.06 71 GLY A O 1
ATOM 528 N N . THR A 1 72 ? 4.286 -7.746 -8.287 1.00 93.81 72 THR A N 1
ATOM 529 C CA . THR A 1 72 ? 5.285 -7.844 -9.351 1.00 93.81 72 THR A CA 1
ATOM 530 C C . THR A 1 72 ? 5.819 -6.462 -9.698 1.00 93.81 72 THR A C 1
ATOM 532 O O . THR A 1 72 ? 5.078 -5.483 -9.730 1.00 93.81 72 THR A O 1
ATOM 535 N N . VAL A 1 73 ? 7.122 -6.365 -9.949 1.00 92.81 73 VAL A N 1
ATOM 536 C CA . VAL A 1 73 ? 7.758 -5.125 -10.408 1.00 92.81 73 VAL A CA 1
ATOM 537 C C . VAL A 1 73 ? 8.816 -5.434 -11.452 1.00 92.81 73 VAL A C 1
ATOM 539 O O . VAL A 1 73 ? 9.493 -6.463 -11.384 1.00 92.81 73 VAL A O 1
ATOM 542 N N . LYS A 1 74 ? 8.959 -4.549 -12.436 1.00 93.62 74 LYS A N 1
ATOM 543 C CA . LYS A 1 74 ? 10.007 -4.647 -13.455 1.00 93.62 74 LYS A CA 1
ATOM 544 C C . LYS A 1 74 ? 11.278 -3.968 -12.954 1.00 93.62 74 LYS A C 1
ATOM 546 O O . LYS A 1 74 ? 11.205 -2.935 -12.296 1.00 93.62 74 LYS A O 1
ATOM 551 N N . ARG A 1 75 ? 12.440 -4.530 -13.285 1.00 91.50 75 ARG A N 1
ATOM 552 C CA . ARG A 1 75 ? 13.745 -3.908 -13.011 1.00 91.50 75 ARG A CA 1
ATOM 553 C C . ARG A 1 75 ? 14.237 -3.160 -14.246 1.00 91.50 75 ARG A C 1
ATOM 555 O O . ARG A 1 75 ? 14.055 -3.641 -15.364 1.00 91.50 75 ARG A O 1
ATOM 562 N N . ALA A 1 76 ? 14.896 -2.019 -14.050 1.00 90.19 76 ALA A N 1
ATOM 563 C CA . ALA A 1 76 ? 15.435 -1.208 -15.145 1.00 90.19 76 ALA A CA 1
ATOM 564 C C . ALA A 1 76 ? 16.489 -1.971 -15.969 1.00 90.19 76 ALA A C 1
ATOM 566 O O . ALA A 1 76 ? 16.517 -1.873 -17.191 1.00 90.19 76 ALA A O 1
ATOM 567 N N . ALA A 1 77 ? 17.290 -2.810 -15.306 1.00 90.62 77 ALA A N 1
ATOM 568 C CA . ALA A 1 77 ? 18.266 -3.700 -15.940 1.00 90.62 77 ALA A CA 1
ATOM 569 C C . ALA A 1 77 ? 17.638 -4.884 -16.713 1.00 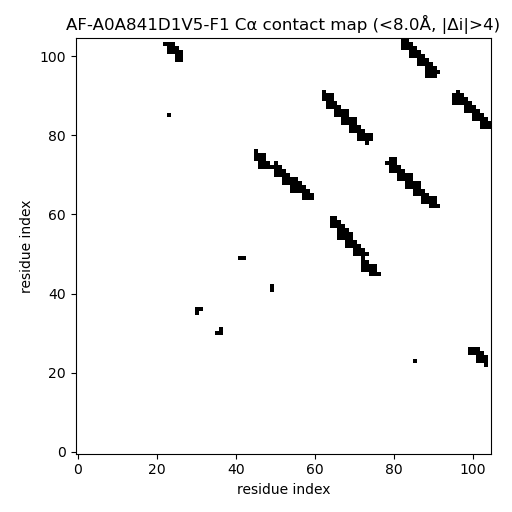90.62 77 ALA A C 1
ATOM 571 O O . ALA A 1 77 ? 18.359 -5.734 -17.233 1.00 90.62 77 ALA A O 1
ATOM 572 N N . GLY A 1 78 ? 16.306 -4.961 -16.783 1.00 89.56 78 GLY A N 1
ATOM 573 C CA . GLY A 1 78 ? 15.571 -6.079 -17.362 1.00 89.56 78 GLY A CA 1
ATOM 574 C C . GLY A 1 78 ? 15.182 -7.142 -16.330 1.00 89.56 78 GLY A C 1
ATOM 575 O O . GLY A 1 78 ? 15.739 -7.236 -15.236 1.00 89.56 78 GLY A O 1
ATOM 576 N N . GLY A 1 79 ? 14.184 -7.952 -16.689 1.00 88.81 79 GLY A N 1
ATOM 577 C CA . GLY A 1 79 ? 13.590 -8.952 -15.800 1.00 88.81 79 GLY A CA 1
ATOM 578 C C . GLY A 1 79 ? 12.550 -8.383 -14.827 1.00 88.81 79 GLY A C 1
ATOM 579 O O . GLY A 1 79 ? 12.320 -7.174 -14.736 1.00 88.81 79 GLY A O 1
ATOM 580 N N . GLY A 1 80 ? 11.879 -9.288 -14.114 1.00 89.44 80 GLY A N 1
ATOM 581 C CA . GLY A 1 80 ? 10.857 -8.965 -13.122 1.00 89.44 80 GLY A CA 1
ATOM 582 C C . GLY A 1 80 ? 11.171 -9.593 -11.772 1.00 89.44 80 GLY A C 1
ATOM 583 O O . GLY A 1 80 ? 11.808 -10.642 -11.694 1.00 89.44 80 GLY A O 1
ATOM 584 N N . MET A 1 81 ? 10.710 -8.947 -10.710 1.00 89.69 81 MET A N 1
ATOM 585 C CA . MET A 1 81 ? 10.773 -9.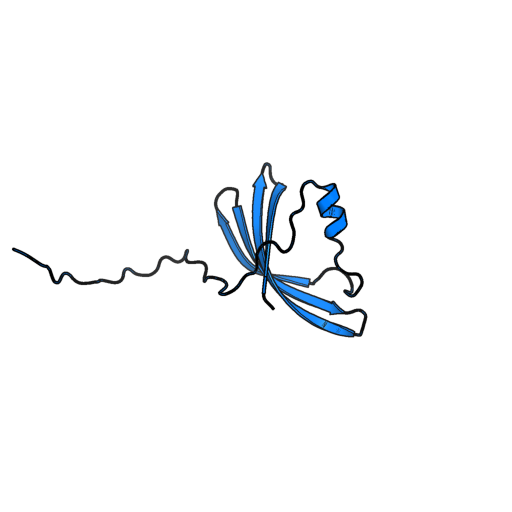458 -9.348 1.00 89.69 81 MET A CA 1
ATOM 586 C C . MET A 1 81 ? 9.355 -9.686 -8.833 1.00 89.69 81 MET A C 1
ATOM 588 O O . MET A 1 81 ? 8.469 -8.861 -9.066 1.00 89.69 81 MET A O 1
ATOM 592 N N . ARG A 1 82 ? 9.159 -10.801 -8.128 1.00 91.06 82 ARG A N 1
ATOM 593 C CA . ARG A 1 82 ? 7.957 -11.060 -7.333 1.00 91.06 82 ARG A CA 1
ATOM 594 C C . ARG A 1 82 ? 8.244 -10.728 -5.878 1.00 91.06 82 ARG A C 1
ATOM 596 O O . ARG A 1 82 ? 9.380 -10.875 -5.442 1.00 91.06 82 ARG A O 1
ATOM 603 N N . MET A 1 83 ? 7.229 -10.288 -5.153 1.00 86.06 83 MET A N 1
ATOM 604 C CA . MET A 1 83 ? 7.329 -10.009 -3.724 1.00 86.06 83 MET A CA 1
ATOM 605 C C . MET A 1 83 ? 6.037 -10.397 -3.016 1.00 86.06 83 MET A C 1
ATOM 607 O O . MET A 1 83 ? 4.959 -10.319 -3.610 1.00 86.06 83 MET A O 1
ATOM 611 N N . SER A 1 84 ? 6.154 -10.766 -1.744 1.00 88.50 84 SER A N 1
ATOM 612 C CA . SER A 1 84 ? 5.012 -10.919 -0.844 1.00 88.50 84 SER A CA 1
ATOM 613 C C . SER A 1 84 ? 5.093 -9.854 0.241 1.00 88.50 84 SER A C 1
ATOM 615 O O . SER A 1 84 ? 6.166 -9.575 0.784 1.00 88.50 84 SER A O 1
ATOM 617 N N . ARG A 1 85 ? 3.961 -9.219 0.530 1.00 88.31 85 ARG A N 1
ATOM 618 C CA . ARG A 1 85 ? 3.854 -8.135 1.508 1.00 88.31 85 ARG A CA 1
ATOM 619 C C . ARG A 1 85 ? 2.691 -8.409 2.441 1.00 88.31 85 ARG A C 1
ATOM 621 O O . ARG A 1 85 ? 1.689 -9.002 2.050 1.00 88.31 85 ARG A O 1
ATOM 628 N N . ALA A 1 86 ? 2.823 -7.925 3.661 1.00 90.56 86 ALA A N 1
ATOM 629 C CA . ALA A 1 86 ? 1.721 -7.842 4.594 1.00 90.56 86 ALA A CA 1
ATOM 630 C C . ALA A 1 86 ? 1.715 -6.457 5.205 1.00 90.56 86 ALA A C 1
ATOM 632 O O . ALA A 1 86 ? 2.721 -6.007 5.758 1.00 90.56 86 ALA A O 1
ATOM 633 N N . GLU A 1 87 ? 0.593 -5.774 5.062 1.00 91.62 87 GLU A N 1
ATOM 634 C CA . GLU A 1 87 ? 0.449 -4.402 5.512 1.00 91.62 87 GLU A CA 1
ATOM 635 C C . GLU A 1 87 ? -0.689 -4.298 6.507 1.00 91.62 87 GLU A C 1
ATOM 637 O O . GLU A 1 87 ? -1.751 -4.890 6.326 1.00 91.62 87 GLU A O 1
ATOM 642 N N . VAL A 1 88 ? -0.434 -3.551 7.575 1.00 94.12 88 VAL A N 1
ATOM 643 C CA . VAL A 1 88 ? -1.423 -3.200 8.587 1.00 94.12 88 VAL A CA 1
ATOM 644 C C . VAL A 1 88 ? -1.581 -1.689 8.572 1.00 94.12 88 VAL A C 1
ATOM 646 O O . VAL A 1 88 ? -0.595 -0.958 8.700 1.00 94.12 88 VAL A O 1
ATOM 649 N N . PHE A 1 89 ? -2.816 -1.231 8.437 1.00 95.12 89 PHE A N 1
ATOM 650 C CA . PHE A 1 89 ? -3.193 0.172 8.439 1.00 95.12 89 PHE A CA 1
ATOM 651 C C . PHE A 1 89 ? -4.082 0.447 9.643 1.00 95.12 89 PHE A C 1
ATOM 653 O O . PHE A 1 89 ? -5.077 -0.246 9.839 1.00 95.12 89 PHE A O 1
ATOM 660 N N . VAL A 1 90 ? -3.732 1.464 10.428 1.00 95.62 90 VAL A N 1
ATOM 661 C CA . VAL A 1 90 ? -4.659 2.075 11.384 1.00 95.62 90 VAL A CA 1
ATOM 662 C C . VAL A 1 90 ? -5.307 3.256 10.682 1.00 95.62 90 VAL A C 1
ATOM 664 O O . VAL A 1 90 ? -4.612 4.117 10.131 1.00 95.62 90 VAL A O 1
ATOM 667 N N . MET A 1 91 ? -6.628 3.272 10.692 1.00 95.94 91 MET A N 1
ATOM 668 C CA . MET A 1 91 ? -7.480 4.253 10.055 1.00 95.94 91 MET A CA 1
ATOM 669 C C . MET A 1 91 ? -7.973 5.262 11.091 1.00 95.94 91 MET A C 1
ATOM 671 O O . MET A 1 91 ? -8.191 4.947 12.255 1.00 95.94 91 MET A O 1
ATOM 675 N N . ARG A 1 92 ? -8.151 6.508 10.669 1.00 95.69 92 ARG A N 1
ATOM 676 C CA . ARG A 1 92 ? -8.798 7.556 11.453 1.00 95.69 92 ARG A CA 1
ATOM 677 C C . ARG A 1 92 ? -9.418 8.560 10.499 1.00 95.69 92 ARG A C 1
ATOM 679 O O . ARG A 1 92 ? -8.746 9.026 9.581 1.00 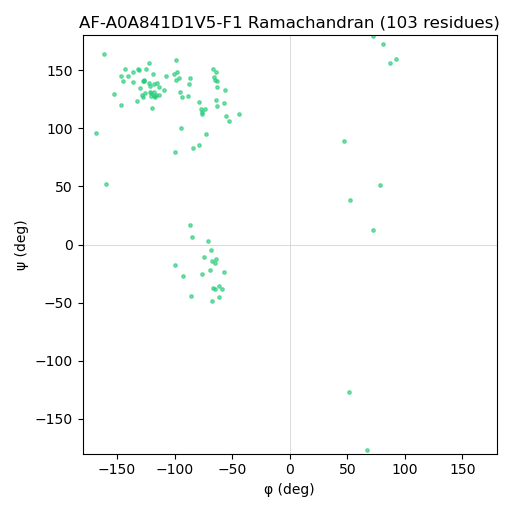95.69 92 ARG A O 1
ATOM 686 N N . ASP A 1 93 ? -10.693 8.882 10.699 1.00 95.69 93 ASP A N 1
ATOM 687 C CA . ASP A 1 93 ? -11.427 9.848 9.867 1.00 95.69 93 ASP A CA 1
ATOM 688 C C . ASP A 1 93 ? -11.338 9.527 8.355 1.00 95.69 93 ASP A C 1
ATOM 690 O O . ASP A 1 93 ? -11.168 10.411 7.512 1.00 95.69 93 ASP A O 1
ATOM 694 N N . GLY A 1 94 ? -11.382 8.233 8.008 1.00 91.94 94 GLY A N 1
ATOM 695 C CA . GLY A 1 94 ? -11.276 7.745 6.627 1.00 91.94 94 GLY A CA 1
ATOM 696 C C . GLY A 1 94 ? -9.878 7.847 6.000 1.00 91.94 94 GLY A C 1
ATOM 697 O O . GLY A 1 94 ? -9.740 7.695 4.788 1.00 91.94 94 GLY A O 1
ATOM 698 N N . LYS A 1 95 ? -8.834 8.116 6.792 1.00 94.06 95 LYS A N 1
ATOM 699 C CA . LYS A 1 95 ? -7.437 8.224 6.344 1.00 94.06 95 LYS A CA 1
ATOM 700 C C . LYS A 1 95 ? -6.549 7.242 7.095 1.00 94.06 95 LYS A C 1
ATOM 702 O O . LYS A 1 95 ? -6.851 6.870 8.220 1.00 94.06 95 LYS A O 1
ATOM 707 N N . ILE A 1 96 ? -5.417 6.881 6.501 1.00 93.75 96 ILE A N 1
ATOM 708 C CA . ILE A 1 96 ? -4.383 6.097 7.182 1.00 93.75 96 ILE A CA 1
ATOM 709 C C . ILE A 1 96 ? -3.667 7.011 8.185 1.00 93.75 96 ILE A C 1
ATOM 711 O O . ILE A 1 96 ? -3.022 7.981 7.784 1.00 93.75 96 ILE A O 1
ATOM 715 N N . SER A 1 97 ? -3.770 6.707 9.478 1.00 94.31 97 SER A N 1
ATOM 716 C CA . SER A 1 97 ? -3.008 7.378 10.540 1.00 94.31 97 SER A CA 1
ATOM 717 C C . SER A 1 97 ? -1.704 6.659 10.875 1.00 94.31 97 SER A C 1
ATOM 719 O O . SER A 1 97 ? -0.754 7.296 11.320 1.00 94.31 97 SER A O 1
ATOM 721 N N . GLU A 1 98 ? -1.640 5.346 10.649 1.00 93.69 98 GLU A N 1
ATOM 722 C CA . GLU A 1 98 ? -0.426 4.547 10.812 1.00 93.69 98 GLU A CA 1
ATOM 723 C C . GLU A 1 98 ? -0.383 3.444 9.754 1.00 93.69 98 GLU A C 1
ATOM 725 O O . GLU A 1 98 ? -1.400 2.820 9.458 1.00 93.69 98 GLU A O 1
ATOM 730 N N . ARG A 1 99 ? 0.804 3.173 9.208 1.00 91.50 99 ARG A N 1
ATOM 731 C CA . ARG A 1 99 ? 1.054 2.054 8.299 1.00 91.50 99 ARG A CA 1
ATOM 732 C C . ARG A 1 99 ? 2.241 1.256 8.809 1.00 91.50 99 ARG A C 1
ATOM 734 O O . ARG A 1 99 ? 3.317 1.812 9.017 1.00 91.50 99 ARG A O 1
ATOM 741 N N . ARG A 1 100 ? 2.071 -0.056 8.942 1.00 91.38 100 ARG A N 1
ATOM 742 C CA . ARG A 1 100 ? 3.144 -0.994 9.272 1.00 91.38 100 ARG A CA 1
ATOM 743 C C . ARG A 1 100 ? 3.273 -1.99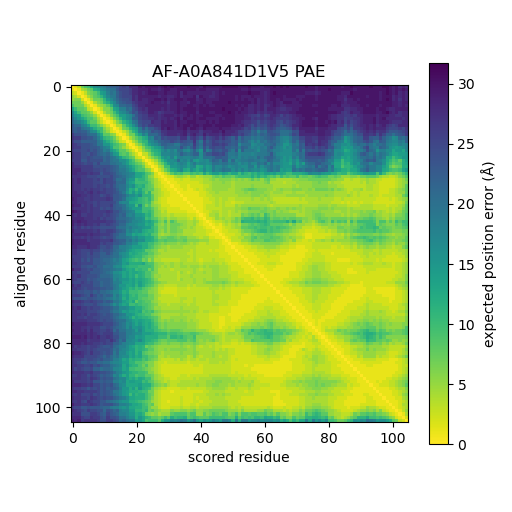6 8.136 1.00 91.38 100 ARG A C 1
ATOM 745 O O . ARG A 1 100 ? 2.333 -2.733 7.854 1.00 91.38 100 ARG A O 1
ATOM 752 N N . ALA A 1 101 ? 4.430 -2.007 7.486 1.00 87.75 101 ALA A N 1
ATOM 753 C CA . ALA A 1 101 ? 4.700 -2.887 6.359 1.00 87.75 101 ALA A CA 1
ATOM 754 C C . ALA A 1 101 ? 5.699 -3.975 6.756 1.00 87.75 101 ALA A C 1
ATOM 756 O O . ALA A 1 101 ? 6.749 -3.685 7.338 1.00 87.75 101 ALA A O 1
ATOM 757 N N . GLY A 1 102 ? 5.371 -5.210 6.393 1.00 81.69 102 GLY A N 1
ATOM 758 C CA . GLY A 1 102 ? 6.277 -6.345 6.394 1.00 81.69 102 GLY A CA 1
ATOM 759 C C . GLY A 1 102 ? 6.433 -6.909 4.986 1.00 81.69 102 GLY A C 1
ATOM 760 O O . GLY A 1 102 ? 5.501 -6.882 4.176 1.00 81.69 102 GLY A O 1
ATOM 761 N N . SER A 1 103 ? 7.618 -7.423 4.686 1.00 72.19 103 SER A N 1
ATOM 762 C CA . SER A 1 103 ? 7.889 -8.151 3.447 1.00 72.19 103 SER A CA 1
ATOM 763 C C . SER A 1 103 ? 8.609 -9.455 3.744 1.00 72.19 103 SER A C 1
ATOM 765 O O . SER A 1 103 ? 9.345 -9.556 4.728 1.00 72.19 103 SER A O 1
ATOM 767 N N . SER A 1 104 ? 8.394 -10.440 2.879 1.00 68.38 104 SER A N 1
ATOM 768 C CA . SER A 1 104 ? 9.184 -11.666 2.829 1.00 68.38 104 SER A CA 1
ATOM 769 C C . SER A 1 104 ? 9.677 -11.879 1.401 1.00 68.38 104 SER A C 1
ATOM 771 O O . SER A 1 104 ? 8.926 -11.627 0.450 1.00 68.38 104 SER A O 1
ATOM 773 N N . ASP A 1 105 ? 10.920 -12.339 1.287 1.00 55.66 105 ASP A N 1
ATOM 774 C CA . ASP A 1 105 ? 11.545 -12.758 0.029 1.00 55.66 105 ASP A CA 1
ATOM 775 C C . ASP A 1 105 ? 11.097 -14.168 -0.390 1.00 55.66 105 ASP A C 1
ATOM 777 O O . ASP A 1 105 ? 10.883 -15.020 0.508 1.00 55.66 105 ASP A O 1
#

Foldseek 3Di:
DDDDPDDDPPDPDDPPPPPDPPDWDKPPDDADDDVRVVVPVQDDPQWDGDWDKDFPDWDDDDQKIKTWIWTKTAGPVGDIDIWIKIKMFGHDPNDGPDIMITTDD

Mean predicted aligned error: 11.58 Å

pLDDT: mean 76.88, std 21.85, range [31.28, 96.5]

Organism: Planomonospora venezuelensis (NCBI:txid1999)

Sequence (105 aa):
MPDSSLGDQASPGNPSRILPLRNATFGAFHLTGKDAYDKAIDGPSELVGPPHLEVVRMVEQDDVVMAELTGTVKRAAGGGMRMSRAEVFVMRDGKISERRAGSSD

InterPro domains:
  IPR032710 NTF2-like domain superfamily [SSF54427] (30-101)
  IPR037401 SnoaL-like domain [PF12680] (26-98)

Nearest PDB structures (foldseek):
  5aig-assembly2_B  TM=8.608E-01  e=3.035E-02  unidentified
  6wf4-assembly1_A  TM=8.429E-01  e=6.806E-02  Streptomyces sp. RM-5-8
  3ebt-assembly1_A-2  TM=8.380E-01  e=1.105E-01  Burkholderia pseudomallei K96243
  7s5n-assembly2_D  TM=8.576E-01  e=2.108E-01  Mycobacterium marinum M
  3f14-assembly1_A-2  TM=8.357E-01  e=2.348E-01  Cytophaga hutchinsonii ATCC 33406

Solvent-accessible surface area (backbone atoms only — not comparable to full-atom values): 6690 Å² total; per-residue (Å²): 138,88,85,87,91,74,83,86,76,79,72,83,79,71,89,80,65,74,76,72,71,88,66,60,54,66,61,99,69,86,78,72,62,68,71,54,42,64,74,57,67,81,61,64,85,60,42,53,73,79,61,54,74,44,80,76,45,75,50,78,54,92,54,35,40,39,38,36,33,41,33,39,36,40,35,66,92,58,63,73,46,77,45,40,38,40,38,39,33,36,47,51,97,93,36,80,74,42,78,49,56,22,47,42,135

Radius of gyration: 19.83 Å; Cα contacts (8 Å, |Δi|>4): 147; chains: 1; bounding box: 32×53×63 Å